Protein AF-W2W9F1-F1 (afdb_monomer)

Organism: NCBI:txid1317063

pLDDT: mean 75.62, std 14.99, range [35.59, 91.69]

Nearest PDB structures (foldseek):
  5jdk-assembly1_A  TM=7.790E-01  e=1.038E-02  Schizosaccharomyces pombe 972h-
  5b7j-assembly1_A  TM=7.794E-01  e=1.431E-02  Schizosaccharomyces pombe 972h-
  6sgb-assembly1_FI  TM=3.372E-01  e=3.548E+00  Trypanosoma brucei brucei

Mean predicted aligned error: 10.49 Å

Structure (mmCIF, N/CA/C/O backbone):
data_AF-W2W9F1-F1
#
_entry.id   AF-W2W9F1-F1
#
loop_
_atom_site.group_PDB
_atom_site.id
_atom_site.type_symbol
_atom_site.label_atom_id
_atom_site.label_alt_id
_atom_site.label_comp_id
_atom_site.label_asym_id
_atom_site.label_entity_id
_atom_site.label_seq_id
_atom_site.pdbx_PDB_ins_code
_atom_site.Cartn_x
_atom_site.Cartn_y
_atom_site.Cartn_z
_atom_site.occupancy
_atom_site.B_iso_or_equiv
_atom_site.auth_seq_id
_atom_site.auth_comp_id
_atom_site.auth_asym_id
_atom_site.auth_atom_id
_atom_site.pdbx_PDB_model_num
ATOM 1 N N . MET A 1 1 ? 35.472 -10.021 -12.160 1.00 35.59 1 MET A N 1
ATOM 2 C CA . MET A 1 1 ? 34.692 -9.931 -10.907 1.00 35.59 1 MET A CA 1
ATOM 3 C C . MET A 1 1 ? 33.305 -9.414 -11.253 1.00 35.59 1 MET A C 1
ATOM 5 O O . MET A 1 1 ? 33.197 -8.274 -11.680 1.00 35.59 1 MET A O 1
ATOM 9 N N . ALA A 1 2 ? 32.267 -10.247 -11.163 1.00 41.44 2 ALA A N 1
ATOM 10 C CA . ALA A 1 2 ? 30.893 -9.782 -11.338 1.00 41.44 2 ALA A CA 1
ATOM 11 C C . ALA A 1 2 ? 30.479 -9.063 -10.049 1.00 41.44 2 ALA A C 1
ATOM 13 O O . ALA A 1 2 ? 30.245 -9.705 -9.027 1.00 41.44 2 ALA A O 1
ATOM 14 N N . GLY A 1 3 ? 30.484 -7.727 -10.071 1.00 42.50 3 GLY A N 1
ATOM 15 C CA . GLY A 1 3 ? 29.916 -6.936 -8.984 1.00 42.50 3 GLY A CA 1
ATOM 16 C C . GLY A 1 3 ? 28.467 -7.366 -8.783 1.00 42.50 3 GLY A C 1
ATOM 17 O O . GLY A 1 3 ? 27.721 -7.459 -9.758 1.00 42.50 3 GLY A O 1
ATOM 18 N N . ALA A 1 4 ? 28.099 -7.687 -7.540 1.00 45.38 4 ALA A N 1
ATOM 19 C CA . ALA A 1 4 ? 26.741 -8.078 -7.188 1.00 45.38 4 ALA A CA 1
ATOM 20 C C . ALA A 1 4 ? 25.742 -7.108 -7.847 1.00 45.38 4 ALA A C 1
ATOM 22 O O . ALA A 1 4 ? 25.970 -5.893 -7.787 1.00 45.38 4 ALA A O 1
ATOM 23 N N . PRO A 1 5 ? 24.676 -7.603 -8.504 1.00 49.09 5 PRO A N 1
ATOM 24 C CA . PRO A 1 5 ? 23.730 -6.733 -9.181 1.00 49.09 5 PRO A CA 1
ATOM 25 C C . PRO A 1 5 ? 23.202 -5.727 -8.161 1.00 49.09 5 PRO A C 1
ATOM 27 O O . PRO A 1 5 ? 22.650 -6.110 -7.124 1.00 49.09 5 PRO A O 1
ATOM 30 N N . ARG A 1 6 ? 23.446 -4.435 -8.425 1.00 55.50 6 ARG A N 1
ATOM 31 C CA . ARG A 1 6 ? 22.929 -3.338 -7.601 1.00 55.50 6 ARG A CA 1
ATOM 32 C C . ARG A 1 6 ? 21.439 -3.598 -7.425 1.00 55.50 6 ARG A C 1
ATOM 34 O O . ARG A 1 6 ? 20.759 -3.896 -8.407 1.00 55.50 6 ARG A O 1
ATOM 41 N N . ARG A 1 7 ? 20.950 -3.554 -6.183 1.00 55.88 7 ARG A N 1
ATOM 42 C CA . ARG A 1 7 ? 19.520 -3.713 -5.895 1.00 55.88 7 ARG A CA 1
ATOM 43 C C . ARG A 1 7 ? 18.775 -2.731 -6.803 1.00 55.88 7 ARG A C 1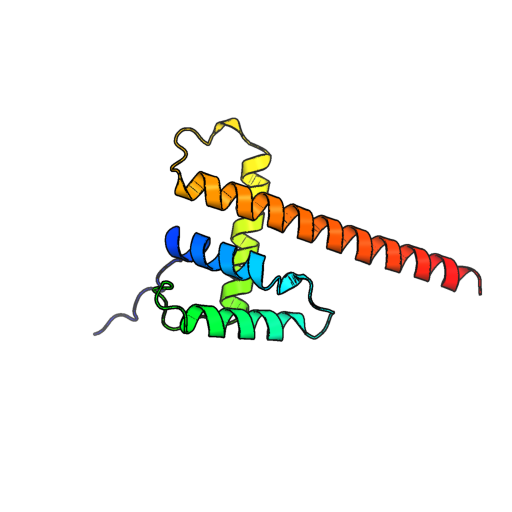
ATOM 45 O O . ARG A 1 7 ? 18.943 -1.530 -6.632 1.00 55.88 7 ARG A O 1
ATOM 52 N N . LYS A 1 8 ? 18.040 -3.236 -7.800 1.00 63.69 8 LYS A N 1
ATOM 53 C CA . LYS A 1 8 ? 17.188 -2.393 -8.644 1.00 63.69 8 LYS A CA 1
ATOM 54 C C . LYS A 1 8 ? 16.177 -1.727 -7.718 1.00 63.69 8 LYS A C 1
ATOM 56 O O . LYS A 1 8 ? 15.469 -2.434 -6.994 1.00 63.69 8 LYS A O 1
ATOM 61 N N . ASN A 1 9 ? 16.194 -0.400 -7.671 1.00 71.50 9 ASN A N 1
ATOM 62 C CA . ASN A 1 9 ? 15.155 0.362 -6.991 1.00 71.50 9 ASN A CA 1
ATOM 63 C C . ASN A 1 9 ? 13.825 0.110 -7.705 1.00 71.50 9 ASN A C 1
ATOM 65 O O . ASN A 1 9 ? 13.841 -0.239 -8.883 1.00 71.50 9 ASN A O 1
ATOM 69 N N . PHE A 1 10 ? 12.721 0.246 -6.972 1.00 76.00 10 PHE A N 1
ATOM 70 C CA . PHE A 1 10 ? 11.394 0.200 -7.575 1.00 76.00 10 PHE A CA 1
ATOM 71 C C . PHE A 1 10 ? 11.251 1.369 -8.551 1.00 76.00 10 PHE A C 1
ATOM 73 O O . PHE A 1 10 ? 11.610 2.493 -8.186 1.00 76.00 10 PHE A O 1
ATOM 80 N N . THR A 1 11 ? 10.794 1.094 -9.768 1.00 82.75 11 THR A N 1
ATOM 81 C CA . THR A 1 11 ? 10.394 2.125 -10.734 1.00 82.75 11 THR A CA 1
ATOM 82 C C . THR A 1 11 ? 8.960 2.579 -10.473 1.00 82.75 11 THR A C 1
ATOM 84 O O . THR A 1 11 ? 8.221 1.925 -9.736 1.00 82.75 11 THR A O 1
ATOM 87 N N . ASP A 1 12 ? 8.551 3.689 -11.083 1.00 80.69 12 ASP A N 1
ATOM 88 C CA . ASP A 1 12 ? 7.182 4.191 -10.951 1.00 80.69 12 ASP A CA 1
ATOM 89 C C . ASP A 1 12 ? 6.140 3.218 -11.518 1.00 80.69 12 ASP A C 1
ATOM 91 O O . ASP A 1 12 ? 5.128 2.987 -10.862 1.00 80.69 12 ASP A O 1
ATOM 95 N N . ASP A 1 13 ? 6.434 2.533 -12.629 1.00 82.12 13 ASP A N 1
ATOM 96 C CA . ASP A 1 13 ? 5.587 1.447 -13.145 1.00 82.12 13 ASP A CA 1
ATOM 97 C C . ASP A 1 13 ? 5.438 0.286 -12.147 1.00 82.12 13 ASP A C 1
ATOM 99 O O . ASP A 1 13 ? 4.345 -0.249 -11.953 1.00 82.12 13 ASP A O 1
ATOM 103 N N . GLU A 1 14 ? 6.538 -0.110 -11.488 1.00 84.56 14 GLU A N 1
ATOM 104 C CA . GLU A 1 14 ? 6.517 -1.164 -10.467 1.00 84.56 14 GLU A CA 1
ATOM 105 C C . GLU A 1 14 ? 5.699 -0.725 -9.247 1.00 84.56 14 GLU A C 1
ATOM 107 O O . GLU A 1 14 ? 4.954 -1.531 -8.687 1.00 84.56 14 GLU A O 1
ATOM 112 N N . ASP A 1 15 ? 5.815 0.543 -8.841 1.00 87.00 15 ASP A N 1
ATOM 113 C CA . ASP A 1 15 ? 5.012 1.110 -7.761 1.00 87.00 15 ASP A CA 1
ATOM 114 C C . ASP A 1 15 ? 3.527 1.134 -8.129 1.00 87.00 15 ASP A C 1
ATOM 116 O O . ASP A 1 15 ? 2.701 0.735 -7.310 1.00 87.00 15 ASP A O 1
ATOM 120 N N . LEU A 1 16 ? 3.178 1.559 -9.345 1.00 87.38 16 LEU A N 1
ATOM 121 C CA . LEU A 1 16 ? 1.794 1.635 -9.807 1.00 87.38 16 LEU A CA 1
ATOM 122 C C . LEU A 1 16 ? 1.159 0.240 -9.879 1.00 87.38 16 LEU A C 1
ATOM 124 O O . LEU A 1 16 ? 0.080 0.020 -9.322 1.00 87.38 16 LEU A O 1
ATOM 128 N N . ALA A 1 17 ? 1.850 -0.733 -10.481 1.00 87.62 17 ALA A N 1
ATOM 129 C CA . ALA A 1 17 ? 1.404 -2.126 -10.518 1.00 87.62 17 ALA A CA 1
ATOM 130 C C . ALA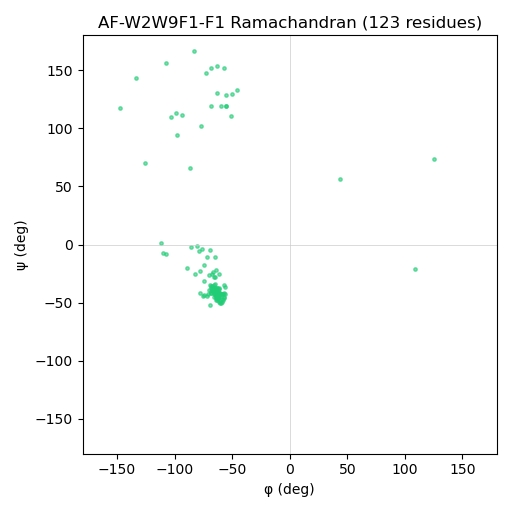 A 1 17 ? 1.232 -2.703 -9.102 1.00 87.62 17 ALA A C 1
ATOM 132 O O . ALA A 1 17 ? 0.221 -3.342 -8.792 1.00 87.62 17 ALA A O 1
ATOM 133 N N . GLN A 1 18 ? 2.182 -2.417 -8.206 1.00 88.31 18 GLN A N 1
ATOM 134 C CA . GLN A 1 18 ? 2.094 -2.829 -6.812 1.00 88.31 18 GLN A CA 1
ATOM 135 C C . GLN A 1 18 ? 0.890 -2.187 -6.102 1.00 88.31 18 GLN A C 1
ATOM 137 O O . GLN A 1 18 ? 0.171 -2.888 -5.388 1.00 88.31 18 GLN A O 1
ATOM 142 N N . LEU A 1 19 ? 0.645 -0.888 -6.284 1.00 90.38 19 LEU A N 1
ATOM 143 C CA . LEU A 1 19 ? -0.473 -0.175 -5.657 1.00 90.38 19 LEU A CA 1
ATOM 144 C C . LEU A 1 19 ? -1.825 -0.686 -6.153 1.00 90.38 19 LEU A C 1
ATOM 146 O O . LEU A 1 19 ? -2.702 -0.941 -5.327 1.00 90.38 19 LEU A O 1
ATOM 150 N N . ARG A 1 20 ? -1.976 -0.939 -7.458 1.00 90.06 20 ARG A N 1
ATOM 151 C CA . ARG A 1 20 ? -3.182 -1.566 -8.029 1.00 90.06 20 ARG A CA 1
ATOM 152 C C . ARG A 1 20 ? -3.461 -2.926 -7.385 1.00 90.06 20 ARG A C 1
ATOM 154 O O . ARG A 1 20 ? -4.583 -3.189 -6.949 1.00 90.06 20 ARG A O 1
ATOM 161 N N . GLN A 1 21 ? -2.435 -3.768 -7.246 1.00 89.69 21 GLN A N 1
ATOM 162 C CA . GLN A 1 21 ? -2.593 -5.082 -6.620 1.00 89.69 21 GLN A CA 1
ATOM 163 C C . GLN A 1 21 ? -2.913 -4.978 -5.120 1.00 89.69 21 GLN A C 1
ATOM 165 O O . GLN A 1 21 ? -3.745 -5.727 -4.606 1.00 89.69 21 GLN A O 1
ATOM 170 N N . ILE A 1 22 ? -2.292 -4.031 -4.408 1.00 90.31 22 ILE A N 1
ATOM 171 C CA . ILE A 1 22 ? -2.579 -3.753 -2.993 1.00 90.31 22 ILE A CA 1
ATOM 172 C C . ILE A 1 22 ? -4.015 -3.257 -2.820 1.00 90.31 22 ILE A C 1
ATOM 174 O O . ILE A 1 22 ? -4.689 -3.678 -1.880 1.00 90.31 22 ILE A O 1
ATOM 178 N N . HIS A 1 23 ? -4.499 -2.413 -3.726 1.00 89.25 23 HIS A N 1
ATOM 179 C CA . HIS A 1 23 ? -5.873 -1.924 -3.729 1.00 89.25 23 HIS A CA 1
ATOM 180 C C . HIS A 1 23 ? -6.888 -3.053 -3.974 1.00 89.25 23 HIS A C 1
ATOM 182 O O . HIS A 1 23 ? -7.932 -3.107 -3.320 1.00 89.25 23 HIS A O 1
ATOM 188 N N . ALA A 1 24 ? -6.560 -4.016 -4.839 1.00 88.19 24 ALA A N 1
ATOM 189 C CA . ALA A 1 24 ? -7.395 -5.192 -5.067 1.00 88.19 24 ALA A CA 1
ATOM 190 C C . ALA A 1 24 ? -7.427 -6.146 -3.853 1.00 88.19 24 ALA A C 1
ATOM 192 O O . ALA A 1 24 ? -8.505 -6.502 -3.371 1.00 88.19 24 ALA A O 1
ATOM 193 N N . ASP A 1 25 ? -6.259 -6.541 -3.335 1.00 86.75 25 ASP A N 1
ATOM 194 C CA . ASP A 1 25 ? -6.135 -7.596 -2.315 1.00 86.75 25 ASP A CA 1
ATOM 195 C C . ASP A 1 25 ? -6.226 -7.102 -0.864 1.00 86.75 25 ASP A C 1
ATOM 197 O O . ASP A 1 25 ? -6.479 -7.899 0.046 1.00 86.75 25 ASP A O 1
ATOM 201 N N . ARG A 1 26 ? -5.988 -5.806 -0.633 1.00 88.31 26 ARG A N 1
ATOM 202 C CA . ARG A 1 26 ? -6.026 -5.121 0.671 1.00 88.31 26 ARG A CA 1
ATOM 203 C C . ARG A 1 26 ? -5.345 -5.916 1.796 1.00 88.31 26 ARG A C 1
ATOM 205 O O . ARG A 1 26 ? -5.954 -6.185 2.837 1.00 88.31 26 ARG A O 1
ATOM 212 N N . PRO A 1 27 ? -4.060 -6.292 1.633 1.00 85.69 27 PRO A N 1
ATOM 213 C CA . PRO A 1 27 ? -3.348 -7.138 2.597 1.00 85.69 27 PRO A CA 1
ATOM 214 C C . PRO A 1 27 ? -3.229 -6.509 3.996 1.00 85.69 27 PRO A C 1
ATOM 216 O O . PRO A 1 27 ? -3.134 -7.230 4.990 1.00 85.69 27 PRO A O 1
ATOM 219 N N . PHE A 1 28 ? -3.279 -5.177 4.081 1.00 83.12 28 PHE A N 1
ATOM 220 C CA . PHE A 1 28 ? -3.205 -4.392 5.315 1.00 83.12 28 PHE A CA 1
ATOM 221 C C . PHE A 1 28 ? -4.490 -4.422 6.162 1.00 83.12 28 PHE A C 1
ATOM 223 O O . PHE A 1 28 ? -4.424 -4.137 7.354 1.00 83.12 28 PHE A O 1
ATOM 230 N N . LEU A 1 29 ? -5.636 -4.816 5.592 1.00 82.19 29 LEU A N 1
ATOM 231 C CA . LEU A 1 29 ? -6.904 -4.963 6.326 1.00 82.19 29 LEU A CA 1
ATOM 232 C C . LEU A 1 29 ? -7.059 -6.337 6.995 1.00 82.19 29 LEU A C 1
ATOM 234 O O . LEU A 1 29 ? -8.071 -6.615 7.640 1.00 82.19 29 LEU A O 1
ATOM 238 N N . ARG A 1 30 ? -6.094 -7.248 6.819 1.00 82.38 30 ARG A N 1
ATOM 239 C CA . ARG A 1 30 ? -6.209 -8.605 7.360 1.00 82.38 30 ARG A CA 1
ATOM 240 C C . ARG A 1 30 ? -6.033 -8.607 8.886 1.00 82.38 30 ARG A C 1
ATOM 242 O O . ARG A 1 30 ? -5.265 -7.825 9.438 1.00 82.38 30 ARG A O 1
ATOM 249 N N . GLN A 1 31 ? -6.721 -9.519 9.582 1.00 74.69 31 GLN A N 1
ATOM 250 C CA . GLN A 1 31 ? -6.638 -9.628 11.045 1.00 74.69 31 GLN A CA 1
ATOM 251 C C . GLN A 1 31 ? -5.202 -9.860 11.551 1.00 74.69 31 GLN A C 1
ATOM 253 O O . GLN A 1 31 ? -4.356 -10.466 10.881 1.00 74.69 31 GLN A O 1
ATOM 258 N N . ARG A 1 32 ? -4.947 -9.400 12.784 1.00 63.88 32 ARG A N 1
ATOM 259 C CA . ARG A 1 32 ? -3.656 -9.514 13.477 1.00 63.88 32 ARG A CA 1
ATOM 260 C C . ARG A 1 32 ? -3.215 -10.986 13.523 1.00 63.88 32 ARG A C 1
ATOM 262 O O . ARG A 1 32 ? -3.921 -11.823 14.067 1.00 63.88 32 ARG A O 1
ATOM 269 N N . GLY A 1 33 ? -2.060 -11.290 12.925 1.00 71.81 33 GLY A N 1
ATOM 270 C CA . GLY A 1 33 ? -1.535 -12.657 12.755 1.00 71.81 33 GLY A CA 1
ATOM 271 C C . GLY A 1 33 ? -1.566 -13.180 11.311 1.00 71.81 33 GLY A C 1
ATOM 272 O O . GLY A 1 33 ? -0.774 -14.052 10.975 1.00 71.81 33 GLY A O 1
ATOM 273 N N . GLY A 1 34 ? -2.402 -12.606 10.435 1.00 81.94 34 GLY A N 1
ATOM 274 C CA . GLY A 1 34 ? -2.496 -12.982 9.014 1.00 81.94 34 GLY A CA 1
ATOM 275 C C . GLY A 1 34 ? -1.908 -11.965 8.030 1.00 81.94 34 GLY A C 1
ATOM 276 O O . GLY A 1 34 ? -1.815 -12.257 6.842 1.00 81.94 34 GLY A O 1
ATOM 277 N N . ILE A 1 35 ? -1.513 -10.779 8.502 1.00 85.81 35 ILE A N 1
ATOM 278 C CA . ILE A 1 35 ? -1.082 -9.658 7.649 1.00 85.81 35 ILE A CA 1
ATOM 279 C C . ILE A 1 35 ? 0.134 -10.035 6.790 1.00 85.81 35 ILE A C 1
ATOM 281 O O . ILE A 1 35 ? 0.088 -9.880 5.576 1.00 85.81 35 ILE A O 1
ATOM 285 N N . MET A 1 36 ? 1.198 -10.600 7.378 1.00 87.38 36 MET A N 1
ATOM 286 C CA . MET A 1 36 ? 2.388 -11.021 6.612 1.00 87.38 36 MET A CA 1
ATOM 287 C C . MET A 1 36 ? 2.064 -12.098 5.570 1.00 87.38 36 MET A C 1
ATOM 289 O O . MET A 1 36 ? 2.546 -12.007 4.449 1.00 87.38 36 MET A O 1
ATOM 293 N N . ALA A 1 37 ? 1.181 -13.049 5.888 1.00 88.75 37 ALA A N 1
ATOM 294 C CA . ALA A 1 37 ? 0.743 -14.056 4.923 1.00 88.75 37 ALA A CA 1
ATOM 295 C C . ALA A 1 37 ? -0.039 -13.435 3.749 1.00 88.75 37 ALA A C 1
ATOM 297 O O . ALA A 1 37 ? 0.081 -13.894 2.617 1.00 88.75 37 ALA A O 1
ATOM 298 N N . ALA A 1 38 ? -0.813 -12.370 3.995 1.00 89.25 38 ALA A N 1
ATOM 299 C CA . ALA A 1 38 ? -1.470 -11.613 2.928 1.00 89.25 38 ALA A CA 1
ATOM 300 C C . ALA A 1 38 ? -0.455 -10.906 2.028 1.00 89.25 38 ALA A C 1
ATOM 302 O O . ALA A 1 38 ? -0.595 -10.930 0.808 1.00 89.25 38 AL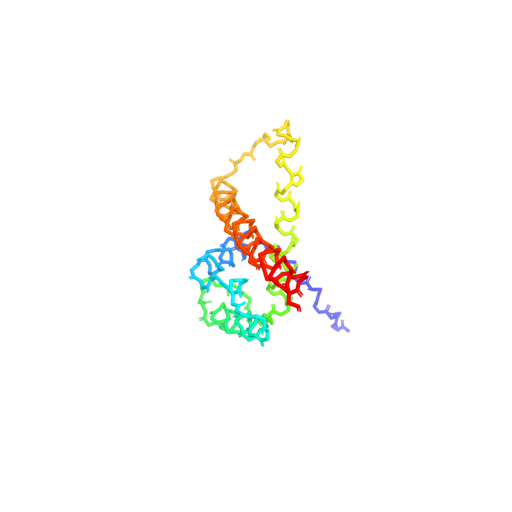A A O 1
ATOM 303 N N . TRP A 1 39 ? 0.576 -10.309 2.628 1.00 91.69 39 TRP A N 1
ATOM 304 C CA . TRP A 1 39 ? 1.659 -9.673 1.887 1.00 91.69 39 TRP A CA 1
ATOM 305 C C . TRP A 1 39 ? 2.473 -10.679 1.071 1.00 91.69 39 TRP A C 1
ATOM 307 O O . TRP A 1 39 ? 2.820 -10.380 -0.066 1.00 91.69 39 TRP A O 1
ATOM 317 N N . ASP A 1 40 ? 2.751 -11.871 1.602 1.00 89.88 40 ASP A N 1
ATOM 318 C CA . ASP A 1 40 ? 3.444 -12.931 0.859 1.00 89.88 40 ASP A CA 1
ATOM 319 C C . ASP A 1 40 ? 2.588 -13.480 -0.292 1.00 89.88 40 ASP A C 1
ATOM 321 O O . ASP A 1 40 ? 3.101 -13.727 -1.387 1.00 89.88 40 ASP A O 1
ATOM 325 N N . ALA A 1 41 ? 1.273 -13.610 -0.092 1.00 89.94 41 ALA A N 1
ATOM 326 C CA . ALA A 1 41 ? 0.346 -13.977 -1.160 1.00 89.94 41 ALA A CA 1
ATOM 327 C C . ALA A 1 41 ? 0.301 -12.907 -2.263 1.00 89.94 41 ALA A C 1
ATOM 329 O O . ALA A 1 41 ? 0.379 -13.245 -3.444 1.00 89.94 41 ALA A O 1
ATOM 330 N N . LEU A 1 42 ? 0.243 -11.624 -1.890 1.00 91.00 42 LEU A N 1
ATOM 331 C CA . LEU A 1 42 ? 0.314 -10.512 -2.838 1.00 91.00 42 LEU A CA 1
ATOM 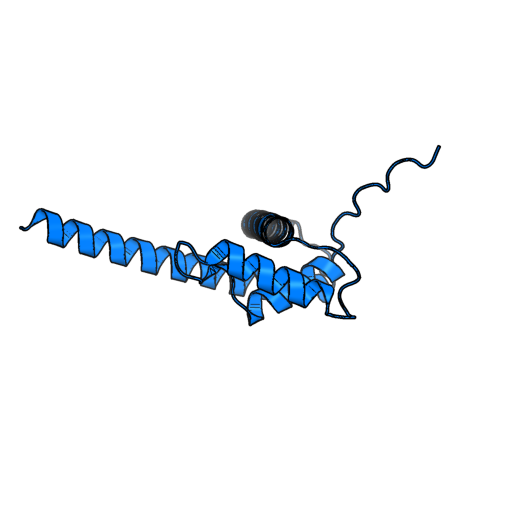332 C C . LEU A 1 42 ? 1.647 -10.506 -3.594 1.00 91.00 42 LEU A C 1
ATOM 334 O O . LEU A 1 42 ? 1.658 -10.377 -4.812 1.00 91.00 42 LEU A O 1
ATOM 338 N N . ALA A 1 43 ? 2.766 -10.705 -2.897 1.00 89.81 43 ALA A N 1
ATOM 339 C CA . ALA A 1 43 ? 4.084 -10.775 -3.520 1.00 89.81 43 ALA A CA 1
ATOM 340 C C . ALA A 1 43 ? 4.190 -11.940 -4.515 1.00 89.81 43 ALA A C 1
ATOM 342 O O . ALA A 1 43 ? 4.788 -11.79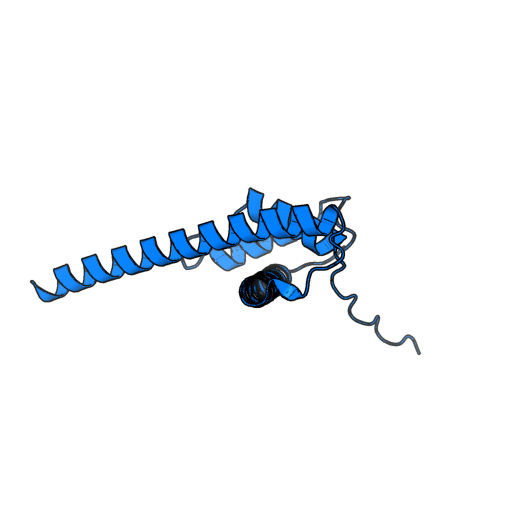2 -5.576 1.00 89.81 43 ALA A O 1
ATOM 343 N N . THR A 1 44 ? 3.570 -13.079 -4.200 1.00 89.56 44 THR A N 1
ATOM 344 C CA . THR A 1 44 ? 3.499 -14.225 -5.114 1.00 89.56 44 THR A CA 1
ATOM 345 C C . THR A 1 44 ? 2.702 -13.878 -6.369 1.00 89.56 44 THR A C 1
ATOM 347 O O . THR A 1 44 ? 3.153 -14.187 -7.465 1.00 89.56 44 THR A O 1
ATOM 350 N N . LYS A 1 45 ? 1.558 -13.196 -6.230 1.00 88.19 45 LYS A N 1
ATOM 351 C CA . LYS A 1 45 ? 0.763 -12.740 -7.381 1.00 88.19 45 LYS A CA 1
ATOM 352 C C . LYS A 1 45 ? 1.529 -11.750 -8.247 1.00 88.19 45 LYS A C 1
ATOM 354 O O . LYS A 1 45 ? 1.570 -11.939 -9.452 1.00 88.19 45 LYS A O 1
ATOM 359 N N . LEU A 1 46 ? 2.186 -10.768 -7.630 1.00 86.50 46 LEU A N 1
ATOM 360 C CA . LEU A 1 46 ? 3.027 -9.807 -8.343 1.00 86.50 46 LEU A CA 1
ATOM 361 C C . LEU A 1 46 ? 4.125 -10.500 -9.149 1.00 86.50 46 LEU A C 1
ATOM 363 O O . LEU A 1 46 ? 4.363 -10.131 -10.280 1.00 86.50 46 LEU A O 1
ATOM 367 N N . VAL A 1 47 ? 4.777 -11.528 -8.604 1.00 86.06 47 VAL A N 1
ATOM 368 C CA . VAL A 1 47 ? 5.825 -12.263 -9.335 1.00 86.06 47 VAL A CA 1
ATOM 369 C C . VAL A 1 47 ? 5.267 -13.105 -10.495 1.00 86.06 47 VAL A C 1
ATOM 371 O O . VAL A 1 47 ? 6.005 -13.402 -11.432 1.00 86.06 47 VAL A O 1
ATOM 374 N N . VAL A 1 48 ? 4.001 -13.525 -10.421 1.00 85.31 48 VAL A N 1
ATOM 375 C CA . VAL A 1 48 ? 3.318 -14.278 -11.490 1.00 85.31 48 VAL A CA 1
ATOM 376 C C . VAL A 1 48 ? 2.778 -13.349 -12.580 1.00 85.31 48 VAL A C 1
ATOM 378 O O . VAL A 1 48 ? 2.614 -13.787 -13.715 1.00 85.31 48 VAL A O 1
ATOM 381 N N . ASP A 1 49 ? 2.502 -12.091 -12.244 1.00 81.62 49 ASP A N 1
ATOM 382 C CA . ASP A 1 49 ? 2.007 -11.093 -13.182 1.00 81.62 49 ASP A CA 1
ATOM 383 C C . ASP A 1 49 ? 3.091 -10.724 -14.208 1.00 81.62 49 ASP A C 1
ATOM 385 O O . ASP A 1 49 ? 4.162 -10.225 -13.858 1.00 81.62 49 ASP A O 1
ATOM 389 N N . GLU A 1 50 ? 2.811 -10.963 -15.492 1.00 74.69 50 GLU A N 1
ATOM 390 C CA . GLU A 1 50 ? 3.719 -10.633 -16.597 1.00 74.69 50 GLU A CA 1
ATOM 391 C C . GLU A 1 50 ? 3.949 -9.120 -16.725 1.00 74.69 50 GLU A C 1
ATOM 393 O O . GLU A 1 50 ? 4.982 -8.692 -17.244 1.00 74.69 50 GLU A O 1
ATOM 398 N N . ASN A 1 51 ? 3.025 -8.306 -16.203 1.00 72.19 51 ASN A N 1
ATOM 399 C CA . ASN A 1 51 ? 3.145 -6.853 -16.166 1.00 72.19 51 ASN A CA 1
ATOM 400 C C . ASN A 1 51 ? 4.066 -6.357 -15.045 1.00 72.19 51 ASN A C 1
ATOM 402 O O . ASN A 1 51 ? 4.356 -5.161 -14.981 1.00 72.19 51 ASN A O 1
ATOM 406 N N . PHE A 1 52 ? 4.552 -7.241 -14.171 1.00 77.06 52 PHE A N 1
ATOM 407 C CA . PHE A 1 52 ? 5.481 -6.878 -13.117 1.00 77.06 52 PHE A CA 1
ATOM 408 C C . PHE A 1 52 ? 6.910 -7.320 -13.482 1.00 77.06 52 PHE A C 1
ATOM 410 O O . PHE A 1 52 ? 7.241 -8.507 -13.455 1.00 77.06 52 PHE A O 1
ATOM 417 N N . PRO A 1 53 ? 7.826 -6.381 -13.781 1.00 70.81 53 PRO A N 1
ATOM 418 C CA . PRO A 1 53 ? 9.152 -6.706 -14.319 1.00 70.81 53 PRO A CA 1
ATOM 419 C C . PRO A 1 53 ? 10.078 -7.412 -13.310 1.00 70.81 53 PRO A C 1
ATOM 421 O O . PRO A 1 53 ? 11.201 -7.812 -13.651 1.00 70.81 53 PRO A O 1
ATOM 424 N N . ARG A 1 54 ? 9.644 -7.575 -12.053 1.00 75.94 54 ARG A N 1
ATOM 425 C CA . ARG A 1 54 ? 10.434 -8.152 -10.967 1.00 75.94 54 ARG A CA 1
ATOM 426 C C . ARG A 1 54 ? 10.099 -9.622 -10.739 1.00 75.94 54 ARG A C 1
ATOM 428 O O . ARG A 1 54 ? 9.086 -9.985 -10.160 1.00 75.94 54 ARG A O 1
ATOM 435 N N . ASN A 1 55 ? 11.076 -10.473 -11.030 1.00 73.81 55 ASN A N 1
ATOM 436 C CA . ASN A 1 55 ? 10.980 -11.923 -10.841 1.00 73.81 55 ASN A CA 1
ATOM 437 C C . ASN A 1 55 ? 11.005 -12.405 -9.375 1.00 73.81 55 ASN A C 1
ATOM 439 O O . ASN A 1 55 ? 10.808 -13.592 -9.119 1.00 73.81 55 ASN A O 1
ATOM 443 N N . LYS A 1 56 ? 11.323 -11.529 -8.409 1.00 78.00 56 LYS A N 1
ATOM 444 C CA . LYS A 1 56 ? 11.331 -11.848 -6.973 1.00 78.00 56 LYS A CA 1
ATOM 445 C C . LYS A 1 56 ? 10.944 -10.642 -6.121 1.00 78.00 56 LYS A C 1
ATOM 447 O O . LYS A 1 56 ? 11.689 -9.657 -6.033 1.00 78.00 56 LYS A O 1
ATOM 452 N N . VAL A 1 57 ? 9.835 -10.788 -5.403 1.00 84.62 57 VAL A N 1
ATOM 453 C CA . VAL A 1 57 ? 9.389 -9.906 -4.319 1.00 84.62 57 VAL A CA 1
ATOM 454 C C . VAL A 1 57 ? 8.952 -10.769 -3.139 1.00 84.62 57 VAL A C 1
ATOM 456 O O . VAL A 1 57 ? 8.424 -11.860 -3.319 1.00 84.62 57 VAL A O 1
ATOM 459 N N . SER A 1 58 ? 9.231 -10.298 -1.923 1.00 88.06 58 SER A N 1
ATOM 460 C CA . SER A 1 58 ? 8.726 -10.902 -0.683 1.00 88.06 58 SER A CA 1
ATOM 461 C C . SER A 1 58 ? 7.648 -10.010 -0.085 1.00 88.06 58 SER A C 1
ATOM 463 O O . SER A 1 58 ? 7.688 -8.795 -0.310 1.00 88.06 58 SER A O 1
ATOM 465 N N . GLY A 1 59 ? 6.748 -10.561 0.734 1.00 87.38 59 GLY A N 1
ATOM 466 C CA . GLY A 1 59 ? 5.727 -9.764 1.408 1.00 87.38 59 GLY A CA 1
ATOM 467 C C . GLY A 1 59 ? 6.326 -8.629 2.237 1.00 87.38 59 GLY A C 1
ATOM 468 O O . GLY A 1 59 ? 5.827 -7.511 2.203 1.00 87.38 59 GLY A O 1
ATOM 469 N N . LYS A 1 60 ? 7.480 -8.864 2.874 1.00 89.06 60 LYS A N 1
ATOM 470 C CA . LYS A 1 60 ? 8.239 -7.831 3.599 1.00 89.06 60 LYS A CA 1
ATOM 471 C C . LYS A 1 60 ? 8.752 -6.703 2.698 1.00 89.06 60 LYS A C 1
ATOM 473 O O . LYS A 1 60 ? 8.822 -5.553 3.123 1.00 89.06 60 LYS A O 1
ATOM 478 N N . THR A 1 61 ? 9.169 -7.024 1.474 1.00 88.19 61 THR A N 1
ATOM 479 C CA . THR A 1 61 ? 9.612 -6.012 0.505 1.00 88.19 61 THR A CA 1
ATOM 480 C C . THR A 1 61 ? 8.427 -5.203 -0.007 1.00 88.19 61 THR A C 1
ATOM 482 O O . THR A 1 61 ? 8.528 -3.981 -0.053 1.00 88.19 61 THR A O 1
ATOM 485 N N . ALA A 1 62 ? 7.317 -5.869 -0.338 1.00 88.50 62 ALA A N 1
ATOM 486 C CA . ALA A 1 62 ? 6.093 -5.212 -0.783 1.00 88.50 62 ALA A CA 1
ATOM 487 C C . ALA A 1 62 ? 5.536 -4.288 0.311 1.00 88.50 62 ALA A C 1
ATOM 489 O O . ALA A 1 62 ? 5.330 -3.104 0.057 1.00 88.50 62 ALA A O 1
ATOM 490 N N . SER A 1 63 ? 5.403 -4.783 1.547 1.00 90.12 63 SER A N 1
ATOM 491 C CA . SER A 1 63 ? 4.906 -3.984 2.671 1.00 90.12 63 SER A CA 1
ATOM 492 C C . SER A 1 63 ? 5.806 -2.777 2.941 1.00 90.12 63 SER A C 1
ATOM 494 O O . SER A 1 63 ? 5.330 -1.652 2.979 1.00 90.12 63 SER A O 1
ATOM 496 N N . GLY A 1 64 ? 7.127 -2.977 3.017 1.00 89.56 64 GLY A N 1
ATOM 497 C CA . GLY A 1 64 ? 8.058 -1.876 3.268 1.00 89.56 64 GLY A CA 1
ATOM 498 C C . GLY A 1 64 ? 8.140 -0.859 2.126 1.00 89.56 64 GLY A C 1
ATOM 499 O O . GLY A 1 64 ? 8.494 0.294 2.366 1.00 89.56 64 GLY A O 1
ATOM 500 N N . ARG A 1 65 ? 7.839 -1.254 0.880 1.00 90.00 65 ARG A N 1
ATOM 501 C CA . ARG A 1 65 ? 7.716 -0.301 -0.231 1.00 90.00 65 ARG A CA 1
ATOM 502 C C . ARG A 1 65 ? 6.415 0.489 -0.132 1.00 90.00 65 ARG A C 1
ATOM 504 O O . ARG A 1 65 ? 6.459 1.703 -0.287 1.00 90.00 65 ARG A O 1
ATOM 511 N N . PHE A 1 66 ? 5.311 -0.182 0.183 1.00 90.19 66 PHE A N 1
ATOM 512 C CA . PHE A 1 66 ? 4.019 0.458 0.407 1.00 90.19 66 PHE A CA 1
ATOM 513 C C . PHE A 1 66 ? 4.081 1.498 1.532 1.00 90.19 66 PHE A C 1
ATOM 515 O O . PHE A 1 66 ? 3.691 2.638 1.308 1.00 90.19 66 PHE A O 1
ATOM 522 N N . ASP A 1 67 ? 4.673 1.157 2.681 1.00 88.94 67 ASP A N 1
ATOM 523 C CA . ASP A 1 67 ? 4.821 2.085 3.813 1.00 88.94 67 ASP A CA 1
ATOM 524 C C . ASP A 1 67 ? 5.567 3.368 3.405 1.00 88.94 67 ASP A C 1
ATOM 526 O O . ASP A 1 67 ? 5.148 4.474 3.736 1.00 88.94 67 ASP A O 1
ATOM 530 N N . LYS A 1 68 ? 6.641 3.234 2.614 1.00 88.62 68 LYS A N 1
ATOM 531 C CA . LYS A 1 68 ? 7.401 4.384 2.100 1.00 88.62 68 LYS A CA 1
ATOM 532 C C . LYS A 1 68 ? 6.598 5.256 1.139 1.00 88.62 68 LYS A C 1
ATOM 534 O O . LYS A 1 68 ? 6.787 6.466 1.140 1.00 88.62 68 LYS A O 1
ATOM 539 N N . LEU A 1 69 ? 5.762 4.651 0.293 1.00 89.06 69 LEU A N 1
ATOM 540 C CA . LEU A 1 69 ? 4.911 5.393 -0.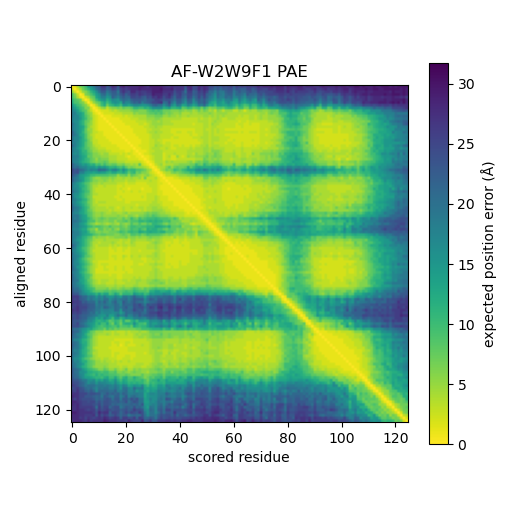641 1.00 89.06 69 LEU A CA 1
ATOM 541 C C . LEU A 1 69 ? 3.829 6.168 0.110 1.00 89.06 69 LEU A C 1
ATOM 543 O O . LEU A 1 69 ? 3.610 7.337 -0.184 1.00 89.06 69 LEU A O 1
ATOM 547 N N . VAL A 1 70 ? 3.220 5.549 1.122 1.00 87.88 70 VAL A N 1
ATOM 548 C CA . VAL A 1 70 ? 2.248 6.208 2.000 1.00 87.88 70 VAL A CA 1
ATOM 549 C C . VAL A 1 70 ? 2.887 7.369 2.766 1.00 87.88 70 VAL A C 1
ATOM 551 O O . VAL A 1 70 ? 2.303 8.447 2.831 1.00 87.88 70 VAL A O 1
ATOM 554 N N . GLU A 1 71 ? 4.086 7.182 3.325 1.00 86.94 71 GLU A N 1
ATOM 555 C CA . GLU A 1 71 ? 4.808 8.245 4.039 1.00 86.94 71 GLU A CA 1
ATOM 556 C C . GLU A 1 71 ? 5.151 9.421 3.113 1.00 86.94 71 GLU A C 1
ATOM 558 O O . GLU A 1 71 ? 4.886 10.572 3.455 1.00 86.94 71 GLU A O 1
ATOM 563 N N . ALA A 1 72 ? 5.671 9.133 1.915 1.00 84.44 72 ALA A N 1
ATOM 564 C CA . ALA A 1 72 ? 5.978 10.153 0.916 1.00 84.44 72 ALA A CA 1
ATOM 565 C C . ALA A 1 72 ? 4.724 10.917 0.461 1.00 84.44 72 ALA A C 1
ATOM 567 O O . ALA A 1 72 ? 4.770 12.139 0.344 1.00 84.44 72 ALA A O 1
ATOM 568 N N . HIS A 1 73 ? 3.603 10.218 0.258 1.00 85.88 73 HIS A N 1
ATOM 569 C CA . HIS A 1 73 ? 2.321 10.824 -0.112 1.00 85.88 73 HIS A CA 1
ATOM 570 C C . HIS A 1 73 ? 1.788 11.754 0.976 1.00 85.88 73 HIS A C 1
ATOM 572 O O . HIS A 1 73 ? 1.422 12.891 0.696 1.00 85.88 73 HIS A O 1
ATOM 578 N N . ARG A 1 74 ? 1.818 11.313 2.240 1.00 83.94 74 ARG A N 1
ATOM 579 C CA . ARG A 1 74 ? 1.412 12.149 3.382 1.00 83.94 74 ARG A CA 1
ATOM 580 C C . ARG A 1 74 ? 2.279 13.402 3.501 1.00 83.94 74 ARG A C 1
ATOM 582 O O . ARG A 1 74 ? 1.744 14.480 3.724 1.00 83.94 74 ARG A O 1
ATOM 589 N N . ALA A 1 75 ? 3.591 13.276 3.300 1.00 81.81 75 ALA A N 1
ATOM 590 C CA . ALA A 1 75 ? 4.499 14.421 3.301 1.00 81.81 75 ALA A CA 1
ATOM 591 C C . ALA A 1 75 ? 4.236 15.382 2.125 1.00 81.81 75 ALA A C 1
ATOM 593 O O . ALA A 1 75 ? 4.309 16.596 2.295 1.00 81.81 75 ALA A O 1
ATOM 594 N N . ALA A 1 76 ? 3.902 14.854 0.943 1.00 75.06 76 ALA A N 1
ATOM 595 C CA . ALA A 1 76 ? 3.548 15.660 -0.224 1.00 75.06 76 ALA A CA 1
ATOM 596 C C . ALA A 1 76 ? 2.200 16.385 -0.055 1.00 75.06 76 ALA A C 1
ATOM 598 O O . ALA A 1 76 ? 2.062 17.522 -0.501 1.00 75.06 76 ALA A O 1
ATOM 599 N N . ALA A 1 77 ? 1.233 15.768 0.631 1.00 70.31 77 ALA A N 1
ATOM 600 C CA . ALA A 1 77 ? -0.057 16.381 0.938 1.00 70.31 77 ALA A CA 1
ATOM 601 C C . ALA A 1 77 ? 0.061 17.607 1.868 1.00 70.31 77 ALA A C 1
ATOM 603 O O . ALA A 1 77 ? -0.765 18.515 1.779 1.00 70.31 77 ALA A O 1
ATOM 604 N N . GLU A 1 78 ? 1.086 17.672 2.729 1.00 65.50 78 GLU A N 1
ATOM 605 C CA . GLU A 1 78 ? 1.335 18.842 3.589 1.00 65.50 78 GLU A CA 1
ATOM 606 C C . GLU A 1 78 ? 1.997 20.019 2.846 1.00 65.50 78 GLU A C 1
ATOM 608 O O . GLU A 1 78 ? 1.830 21.168 3.253 1.00 65.50 78 GLU A O 1
ATOM 613 N N . GLU A 1 79 ? 2.687 19.773 1.726 1.00 58.56 79 GLU A N 1
ATOM 614 C CA . GLU A 1 79 ? 3.353 20.807 0.918 1.00 58.56 79 GLU A CA 1
ATOM 615 C C . GLU A 1 79 ? 2.901 20.758 -0.561 1.00 58.56 79 GLU A C 1
ATOM 617 O O . GLU A 1 79 ? 3.696 20.442 -1.455 1.00 58.56 79 GLU A O 1
ATOM 622 N N . PRO A 1 80 ? 1.644 21.143 -0.877 1.00 56.50 80 PRO A N 1
ATOM 623 C CA . PRO A 1 80 ? 1.077 21.034 -2.230 1.00 56.50 80 PRO A CA 1
ATOM 624 C C . PRO A 1 80 ? 1.780 21.920 -3.277 1.00 56.50 80 PRO A C 1
ATOM 626 O O . PRO A 1 80 ? 1.551 21.784 -4.476 1.00 56.50 80 PRO A O 1
ATOM 629 N N . ALA A 1 81 ? 2.652 22.838 -2.849 1.00 54.22 81 ALA A N 1
ATOM 630 C CA . ALA A 1 81 ? 3.270 23.851 -3.700 1.00 54.22 81 ALA A CA 1
ATOM 631 C C . ALA A 1 81 ? 4.406 23.337 -4.613 1.00 54.22 81 ALA A C 1
ATOM 633 O O . ALA A 1 81 ? 4.942 24.126 -5.392 1.00 54.22 81 ALA A O 1
ATOM 634 N N . LYS A 1 82 ? 4.807 22.056 -4.532 1.00 52.16 82 LYS A N 1
ATOM 635 C CA . LYS A 1 82 ? 5.968 21.525 -5.282 1.00 52.16 82 LYS A CA 1
ATOM 636 C C . LYS A 1 82 ? 5.662 20.555 -6.424 1.00 52.16 82 LYS A C 1
ATOM 638 O O . LYS A 1 82 ? 6.577 20.251 -7.185 1.00 52.16 82 LYS A O 1
ATOM 643 N N . ALA A 1 83 ? 4.419 20.118 -6.606 1.00 49.81 83 ALA A N 1
ATOM 644 C CA . ALA A 1 83 ? 4.052 19.208 -7.694 1.00 49.81 83 ALA A CA 1
ATOM 645 C C . ALA A 1 83 ? 3.716 19.983 -8.986 1.00 49.81 83 ALA A C 1
ATOM 647 O O . ALA A 1 83 ? 2.572 20.036 -9.427 1.00 49.81 83 ALA A O 1
ATOM 648 N N . SER A 1 84 ? 4.711 20.655 -9.577 1.00 44.91 84 SER A N 1
ATOM 649 C CA . SER A 1 84 ? 4.585 21.276 -10.904 1.00 44.91 84 SER A CA 1
ATOM 650 C C . SER A 1 84 ? 5.174 20.343 -11.956 1.00 44.91 84 SER A C 1
ATOM 652 O O . SER A 1 84 ? 6.374 20.390 -12.221 1.00 44.91 84 SER A O 1
ATOM 654 N N . GLY A 1 85 ? 4.308 19.532 -12.556 1.00 49.47 85 GLY A N 1
ATOM 655 C CA . GLY A 1 85 ? 4.643 18.550 -13.587 1.00 49.47 85 GLY A CA 1
ATOM 656 C C . GLY A 1 85 ? 4.152 17.179 -13.157 1.00 49.47 85 GLY A C 1
ATOM 657 O O . GLY A 1 85 ? 4.953 16.387 -12.692 1.00 49.47 85 GLY A O 1
ATOM 658 N N . VAL A 1 86 ? 2.835 16.962 -13.222 1.00 49.41 86 VAL A N 1
ATOM 659 C CA . VAL A 1 86 ? 2.230 15.658 -12.933 1.00 49.41 86 VAL A CA 1
ATOM 660 C C . VAL A 1 86 ? 2.084 14.913 -14.257 1.00 49.41 86 VAL A C 1
ATOM 662 O O . VAL A 1 86 ? 1.337 15.344 -15.137 1.00 49.41 86 VAL A O 1
ATOM 665 N N . ASP A 1 87 ? 2.855 13.846 -14.429 1.00 57.31 87 ASP A N 1
ATOM 666 C CA . ASP A 1 87 ? 2.612 12.857 -15.479 1.00 57.31 87 ASP A CA 1
ATOM 667 C C . ASP A 1 87 ? 1.313 12.082 -15.158 1.00 57.31 87 ASP A C 1
ATOM 669 O O . ASP A 1 87 ? 0.916 11.957 -13.995 1.00 57.31 87 ASP A O 1
ATOM 673 N N . GLU A 1 88 ? 0.609 11.569 -16.172 1.00 60.31 88 GLU A N 1
ATOM 674 C CA . GLU A 1 88 ? -0.673 10.856 -15.986 1.00 60.31 88 GLU A CA 1
ATOM 675 C C . GLU A 1 88 ? -0.541 9.652 -15.028 1.00 60.31 88 GLU A C 1
ATOM 677 O O . GLU A 1 88 ? -1.428 9.415 -14.203 1.00 60.31 88 GLU A O 1
ATOM 682 N N . ASP A 1 89 ? 0.602 8.959 -15.054 1.00 56.72 89 ASP A N 1
ATOM 683 C CA . ASP A 1 89 ? 0.926 7.858 -14.139 1.00 56.72 89 ASP A CA 1
ATOM 684 C C . ASP A 1 89 ? 1.079 8.316 -12.678 1.00 56.72 89 ASP A C 1
ATOM 686 O O . ASP A 1 89 ? 0.671 7.607 -11.751 1.00 56.72 89 ASP A O 1
ATOM 690 N N . GLU A 1 90 ? 1.610 9.523 -12.443 1.00 65.31 90 GLU A N 1
ATOM 691 C CA . GLU A 1 90 ? 1.657 10.111 -11.101 1.00 65.31 90 GLU A CA 1
ATOM 692 C C . GLU A 1 90 ? 0.253 10.469 -10.607 1.00 65.31 90 GLU A C 1
ATOM 694 O O . GLU A 1 90 ? -0.050 10.260 -9.431 1.00 65.31 90 GLU A O 1
ATOM 699 N N . SER A 1 91 ? -0.636 10.925 -11.495 1.00 74.25 91 SER A N 1
ATOM 700 C CA . SER A 1 91 ? -2.028 11.207 -11.133 1.00 74.25 91 SER A CA 1
ATOM 701 C C . SER A 1 91 ? -2.767 9.946 -10.680 1.00 74.25 91 SER A C 1
ATOM 703 O O . SER A 1 91 ? -3.497 9.995 -9.691 1.00 74.25 91 SER A O 1
ATOM 705 N N . GLU A 1 92 ? -2.593 8.811 -11.361 1.00 82.88 92 GLU A N 1
ATOM 706 C CA . GLU A 1 92 ? -3.225 7.556 -10.936 1.00 82.88 92 GLU A CA 1
ATOM 707 C C . GLU A 1 92 ? -2.625 7.039 -9.623 1.00 82.88 92 GLU A C 1
ATOM 709 O O . GLU A 1 92 ? -3.354 6.614 -8.722 1.00 82.88 92 GLU A O 1
ATOM 714 N N . LYS A 1 93 ? -1.297 7.116 -9.484 1.00 84.06 93 LYS A N 1
ATOM 715 C CA . LYS A 1 93 ? -0.578 6.736 -8.263 1.00 84.06 93 LYS A CA 1
ATOM 716 C C . LYS A 1 93 ? -1.080 7.520 -7.050 1.00 84.06 93 LYS A C 1
ATOM 718 O O . LYS A 1 93 ? -1.318 6.915 -6.006 1.00 84.06 93 LYS A O 1
ATOM 723 N N . VAL A 1 94 ? -1.267 8.831 -7.200 1.00 84.44 94 VAL A N 1
ATOM 724 C CA . VAL A 1 94 ? -1.817 9.732 -6.175 1.00 84.44 94 VAL A CA 1
ATOM 725 C C . VAL A 1 94 ? -3.235 9.316 -5.788 1.00 84.44 94 VAL A C 1
ATOM 727 O O . VAL A 1 94 ? -3.482 9.095 -4.607 1.00 84.44 94 VAL A O 1
ATOM 730 N N . ILE A 1 95 ? -4.130 9.103 -6.761 1.00 86.94 95 ILE A N 1
ATOM 731 C CA . ILE A 1 95 ? -5.519 8.678 -6.497 1.00 86.94 95 ILE A CA 1
ATOM 732 C C . ILE A 1 95 ? -5.553 7.344 -5.737 1.00 86.94 95 ILE A C 1
ATOM 734 O O . ILE A 1 95 ? -6.246 7.213 -4.728 1.00 86.94 95 ILE A O 1
ATOM 738 N N . LEU A 1 96 ? -4.769 6.355 -6.181 1.00 89.31 96 LEU A N 1
ATOM 739 C CA . LEU A 1 96 ? -4.680 5.061 -5.502 1.00 89.31 96 LEU A CA 1
ATOM 740 C C . LEU A 1 96 ? -4.133 5.200 -4.079 1.00 89.31 96 LEU A C 1
ATOM 742 O O . LEU A 1 96 ? -4.596 4.506 -3.173 1.00 89.31 96 LEU A O 1
ATOM 746 N N . LEU A 1 97 ? -3.140 6.065 -3.869 1.00 88.81 97 LEU A N 1
ATOM 747 C CA . LEU A 1 97 ? -2.577 6.317 -2.546 1.00 88.81 97 LEU A CA 1
ATOM 748 C C . LEU A 1 97 ? -3.572 7.027 -1.628 1.00 88.81 97 LEU A C 1
ATOM 750 O O . LEU A 1 97 ? -3.667 6.625 -0.470 1.00 88.81 97 LEU A O 1
ATOM 754 N N . ASP A 1 98 ? -4.344 7.993 -2.125 1.00 88.44 98 ASP A N 1
ATOM 755 C CA . ASP A 1 98 ? -5.418 8.645 -1.368 1.00 88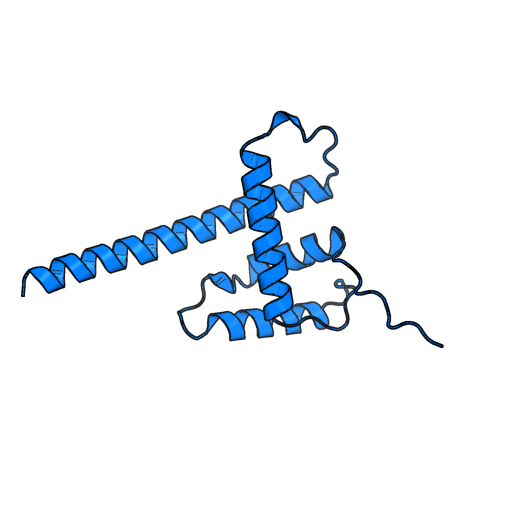.44 98 ASP A CA 1
ATOM 756 C C . ASP A 1 98 ? -6.465 7.628 -0.893 1.00 88.44 98 ASP A C 1
ATOM 758 O O . ASP A 1 98 ? -6.762 7.557 0.305 1.00 88.44 98 ASP A O 1
ATOM 762 N N . ASP A 1 99 ? -6.951 6.763 -1.789 1.00 90.31 99 ASP A N 1
ATOM 763 C CA . ASP A 1 99 ? -7.925 5.717 -1.451 1.00 90.31 99 ASP A CA 1
ATOM 764 C C . ASP A 1 99 ? -7.360 4.709 -0.432 1.00 90.31 99 ASP A C 1
ATOM 766 O O . ASP A 1 99 ? -8.026 4.319 0.536 1.00 90.31 99 ASP A O 1
ATOM 770 N N . LEU A 1 100 ? -6.107 4.282 -0.618 1.00 90.81 100 LEU A N 1
ATOM 771 C CA . LEU A 1 100 ? -5.423 3.353 0.285 1.00 90.81 100 LEU A CA 1
ATOM 772 C C . LEU A 1 100 ? -5.180 3.964 1.669 1.00 90.81 100 LEU A C 1
ATOM 774 O O . LEU A 1 100 ? -5.365 3.278 2.678 1.00 90.81 100 LEU A O 1
ATOM 778 N N . VAL A 1 101 ? -4.800 5.240 1.732 1.00 88.69 101 VAL A N 1
ATOM 779 C CA . VAL A 1 101 ? -4.616 5.982 2.984 1.00 88.69 101 VAL A CA 1
ATOM 780 C C . VAL A 1 101 ? -5.943 6.146 3.716 1.00 88.69 101 VAL A C 1
ATOM 782 O O . VAL A 1 101 ? -6.006 5.834 4.906 1.00 88.69 101 VAL A O 1
ATOM 785 N N . ALA A 1 102 ? -7.015 6.518 3.015 1.00 88.50 102 ALA A N 1
ATOM 786 C CA . ALA A 1 102 ? -8.346 6.620 3.604 1.00 88.50 102 ALA A CA 1
ATOM 787 C C . ALA A 1 102 ? -8.808 5.282 4.210 1.00 88.50 102 ALA A C 1
ATOM 789 O O . ALA A 1 102 ? -9.318 5.244 5.331 1.00 88.50 102 ALA A O 1
ATOM 790 N N . MET A 1 103 ? -8.568 4.161 3.516 1.00 88.56 103 MET A N 1
ATOM 791 C CA . MET A 1 103 ? -8.868 2.823 4.042 1.00 88.56 103 MET A CA 1
ATOM 792 C C . MET A 1 103 ? -8.023 2.452 5.269 1.00 88.56 103 MET A C 1
ATOM 794 O O . MET A 1 103 ? -8.530 1.797 6.184 1.00 88.56 103 MET A O 1
ATOM 798 N N . LEU A 1 104 ? -6.745 2.843 5.304 1.00 85.75 104 LEU A N 1
ATOM 799 C CA . LEU A 1 104 ? -5.873 2.626 6.462 1.00 85.75 104 LEU A CA 1
ATOM 800 C C . LEU A 1 104 ? -6.367 3.398 7.689 1.00 85.75 104 LEU A C 1
ATOM 802 O O . LEU A 1 104 ? -6.451 2.818 8.774 1.00 85.75 104 LEU A O 1
ATOM 806 N N . ASP A 1 105 ? -6.717 4.672 7.518 1.00 85.00 105 ASP A N 1
ATOM 807 C CA . ASP A 1 105 ? -7.171 5.536 8.609 1.00 85.00 105 ASP A CA 1
ATOM 808 C C . ASP A 1 105 ? -8.570 5.129 9.113 1.00 85.00 105 ASP A C 1
ATOM 810 O O . ASP A 1 105 ? -8.801 5.060 10.325 1.00 85.00 105 ASP A O 1
ATOM 814 N N . ASP A 1 106 ? -9.490 4.742 8.224 1.00 85.88 106 ASP A N 1
ATOM 815 C CA . ASP A 1 106 ? -10.792 4.166 8.601 1.00 85.88 106 ASP A CA 1
ATOM 816 C C . ASP A 1 106 ? -10.629 2.842 9.376 1.00 85.88 106 ASP A C 1
ATOM 818 O O . ASP A 1 106 ? -11.261 2.621 10.413 1.00 85.88 106 ASP A O 1
ATOM 822 N N . HIS A 1 107 ? -9.719 1.965 8.945 1.00 80.88 107 HIS A N 1
ATOM 823 C CA . HIS A 1 107 ? -9.444 0.729 9.674 1.00 80.88 107 HIS A CA 1
ATOM 824 C C . HIS A 1 107 ? -8.790 0.992 11.042 1.00 80.88 107 HIS A C 1
ATOM 826 O O . HIS A 1 107 ? -9.127 0.331 12.033 1.00 80.88 107 HIS A O 1
ATOM 832 N N . ALA A 1 108 ? -7.879 1.965 11.125 1.00 76.44 108 ALA A N 1
ATOM 833 C CA . ALA A 1 108 ? -7.246 2.379 12.373 1.00 76.44 108 ALA A CA 1
ATOM 834 C C . ALA A 1 108 ? -8.274 2.945 13.362 1.00 76.44 108 ALA A C 1
ATOM 836 O O . ALA A 1 108 ? -8.318 2.499 14.506 1.00 76.44 108 ALA A O 1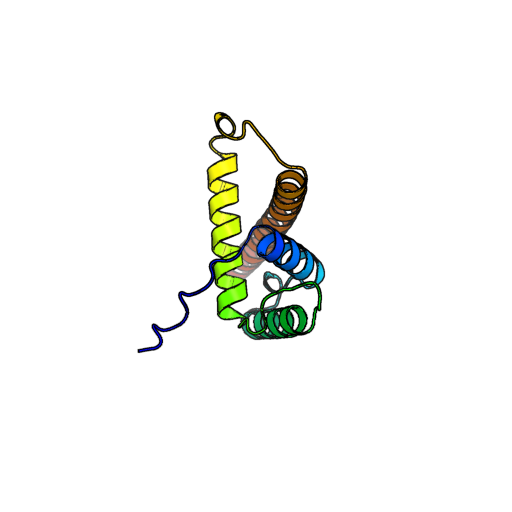
ATOM 837 N N . THR A 1 109 ? -9.150 3.851 12.917 1.00 71.69 109 THR A N 1
ATOM 838 C CA . THR A 1 109 ? -10.214 4.440 13.750 1.00 71.69 109 THR A CA 1
ATOM 839 C C . THR A 1 109 ? -11.230 3.400 14.222 1.00 71.69 109 THR A C 1
ATOM 841 O O . THR A 1 109 ? -11.609 3.397 15.392 1.00 71.69 109 THR A O 1
ATOM 844 N N . LYS A 1 110 ? -11.620 2.444 13.369 1.00 66.56 110 LYS A N 1
ATOM 845 C CA . LYS A 1 110 ? -12.496 1.327 13.768 1.00 66.56 110 LYS A CA 1
ATOM 846 C C . LYS A 1 110 ? -11.844 0.411 14.800 1.00 66.56 110 LYS A C 1
ATOM 848 O O . LYS A 1 110 ? -12.499 -0.012 15.753 1.00 66.56 110 LYS A O 1
ATOM 853 N N . THR A 1 111 ? -10.554 0.109 14.647 1.00 61.31 111 THR A N 1
ATOM 854 C CA . THR A 1 111 ? -9.837 -0.743 15.608 1.00 61.31 111 THR A CA 1
ATOM 855 C C . THR A 1 111 ? -9.519 -0.036 16.924 1.00 61.31 111 THR A C 1
ATOM 857 O O . THR A 1 111 ? -9.497 -0.703 17.959 1.00 61.31 111 THR A O 1
ATOM 860 N N . THR A 1 112 ? -9.293 1.279 16.937 1.00 60.06 112 THR A N 1
ATOM 861 C CA . THR A 1 112 ? -9.117 2.046 18.182 1.00 60.06 112 THR A CA 1
ATOM 862 C C . THR A 1 112 ? -10.442 2.265 18.901 1.00 60.06 112 THR 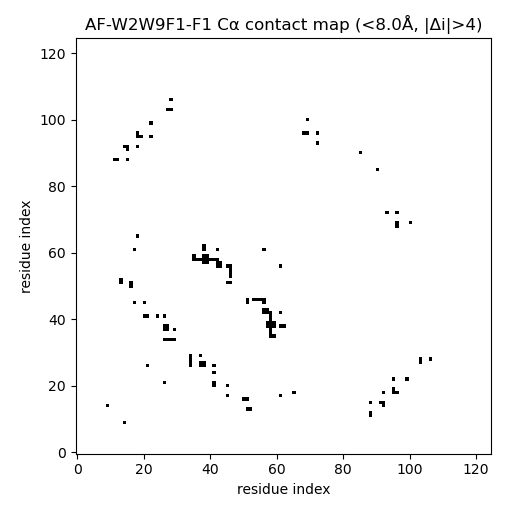A C 1
ATOM 864 O O . THR A 1 112 ? -10.508 1.987 20.096 1.00 60.06 112 THR A O 1
ATOM 867 N N . ALA A 1 113 ? -11.513 2.629 18.189 1.00 60.00 113 ALA A N 1
ATOM 868 C CA . ALA A 1 113 ? -12.844 2.791 18.773 1.00 60.00 113 ALA A CA 1
ATOM 869 C C . ALA A 1 113 ? -13.346 1.493 19.426 1.00 60.00 113 ALA A C 1
ATOM 871 O O . ALA A 1 113 ? -13.832 1.520 20.556 1.00 60.00 113 ALA A O 1
ATOM 872 N N . ALA A 1 114 ? -13.147 0.343 18.768 1.00 57.38 114 ALA A N 1
ATOM 873 C CA . ALA A 1 114 ? -13.496 -0.962 19.331 1.00 57.38 114 ALA A CA 1
ATOM 874 C C . ALA A 1 114 ? -12.723 -1.267 20.629 1.00 57.38 114 ALA A C 1
ATOM 876 O O . ALA A 1 114 ? -13.303 -1.743 21.608 1.00 57.38 114 ALA A O 1
ATOM 877 N N . LYS A 1 115 ? -11.424 -0.942 20.673 1.00 55.38 115 LYS A N 1
ATOM 878 C CA . LYS A 1 115 ? -10.597 -1.117 21.878 1.00 55.38 115 LYS A CA 1
ATOM 879 C C . LYS A 1 115 ? -11.026 -0.193 23.015 1.00 55.38 115 LYS A C 1
ATOM 881 O O . LYS A 1 115 ? -11.041 -0.629 24.161 1.00 55.38 115 LYS A O 1
ATOM 886 N N . GLU A 1 116 ? -11.396 1.048 22.714 1.00 54.62 116 GLU A N 1
ATOM 887 C CA . GLU A 1 116 ? -11.835 2.022 23.719 1.00 54.62 116 GLU A CA 1
ATOM 888 C C . GLU A 1 116 ? -13.190 1.637 24.335 1.00 54.62 116 GLU A C 1
ATOM 890 O O . GLU A 1 116 ? -13.392 1.756 25.547 1.00 54.62 116 GLU A O 1
ATOM 895 N N . THR A 1 117 ? -14.102 1.090 23.525 1.00 56.53 117 THR A N 1
ATOM 896 C CA . THR A 1 117 ? -15.377 0.554 24.020 1.00 56.53 117 THR A CA 1
ATOM 897 C C . THR A 1 117 ? -15.209 -0.695 24.884 1.00 56.53 117 THR A C 1
ATOM 899 O O . THR A 1 117 ? -15.937 -0.853 25.864 1.00 56.53 117 THR A O 1
ATOM 902 N N . GLU A 1 118 ? -14.240 -1.559 24.566 1.00 56.81 118 GLU A N 1
ATOM 903 C CA . GLU A 1 118 ? -13.940 -2.761 25.353 1.00 56.81 118 GLU A CA 1
ATOM 904 C C . GLU A 1 118 ? -13.298 -2.399 26.704 1.00 56.81 118 GLU A C 1
ATOM 906 O O . GLU A 1 118 ? -13.696 -2.919 27.745 1.00 56.81 118 GLU A O 1
ATOM 911 N N . LEU A 1 119 ? -12.356 -1.446 26.713 1.00 56.16 119 LEU A N 1
ATOM 912 C CA . LEU A 1 119 ? -11.726 -0.943 27.940 1.00 56.16 119 LEU A CA 1
ATOM 913 C C . LEU A 1 119 ? -12.753 -0.321 28.894 1.00 56.16 119 LEU A C 1
ATOM 915 O O . LEU A 1 119 ? -12.772 -0.663 30.073 1.00 56.16 119 LEU A O 1
ATOM 919 N N . ARG A 1 120 ? -13.679 0.503 28.387 1.00 57.12 120 ARG A N 1
ATOM 920 C CA . ARG A 1 120 ? -14.744 1.098 29.217 1.00 57.12 120 ARG A CA 1
ATOM 921 C C . ARG A 1 120 ? -15.757 0.093 29.763 1.00 57.12 120 ARG A C 1
ATOM 923 O O . ARG A 1 120 ? -16.420 0.411 30.750 1.00 57.12 120 ARG A O 1
ATOM 930 N N . LYS A 1 121 ? -15.929 -1.070 29.126 1.00 57.12 121 LYS A N 1
ATOM 931 C CA . LYS A 1 121 ? -16.750 -2.162 29.674 1.00 57.12 121 LYS A CA 1
ATOM 932 C C . LYS A 1 121 ? -16.001 -2.924 30.760 1.00 57.12 121 LYS A C 1
ATOM 934 O O . LYS A 1 121 ? -16.585 -3.180 31.804 1.00 57.12 121 LYS A O 1
ATOM 939 N N . ARG A 1 122 ? -14.710 -3.192 30.553 1.00 56.03 122 ARG A N 1
ATOM 940 C CA . ARG A 1 122 ? -13.854 -3.869 31.537 1.00 56.03 122 ARG A CA 1
ATOM 941 C C . ARG A 1 122 ? -13.611 -3.069 32.814 1.00 56.03 122 ARG A C 1
ATOM 943 O O . ARG A 1 122 ? -13.393 -3.675 33.847 1.00 56.03 122 ARG A O 1
ATOM 950 N N . GLU A 1 123 ? -13.651 -1.739 32.758 1.00 55.09 123 GLU A N 1
ATOM 951 C CA . GLU A 1 123 ? -13.546 -0.891 33.959 1.00 55.09 123 GLU A CA 1
ATOM 952 C C . GLU A 1 123 ? -14.867 -0.747 34.740 1.00 55.09 123 GLU A C 1
ATOM 954 O O . GLU A 1 123 ? -14.906 -0.055 35.756 1.00 55.09 123 GLU A O 1
ATOM 959 N N . ARG A 1 124 ? -15.964 -1.359 34.271 1.00 54.56 124 ARG A N 1
ATOM 960 C CA . ARG A 1 124 ? -17.279 -1.328 34.939 1.00 54.56 124 ARG A CA 1
ATOM 961 C C . ARG A 1 124 ? -17.722 -2.681 35.510 1.00 54.56 124 ARG A C 1
ATOM 963 O O . ARG A 1 124 ? -18.825 -2.740 36.051 1.00 54.56 124 ARG A O 1
ATOM 970 N N . GLU A 1 125 ? -16.903 -3.723 35.382 1.00 48.19 125 GLU A N 1
ATOM 971 C CA . GLU A 1 125 ? -17.074 -5.036 36.033 1.00 48.19 125 GLU A CA 1
ATOM 972 C C . GLU A 1 125 ? -16.112 -5.173 37.217 1.00 48.19 125 GLU A C 1
ATOM 974 O O . GLU A 1 125 ? -16.545 -5.729 38.251 1.00 48.19 125 GLU A O 1
#

Foldseek 3Di:
DPDDPDPDDQDLQLLLLLLVLCLVQVLVLDDDPCSQVSLQVSQVVLCVDPSRPDVGDHSVRSVVVLVVLLVVLVVCVVPVPPPPDQDPSNVSSNVSSVVSVVVNVVSVVVVVVVVVVVVVVVVVD

Solvent-accessible surface area (backbone atoms only — not comparable to full-atom values): 7365 Å² total; per-residue (Å²): 133,86,73,75,80,73,82,77,73,84,48,71,68,53,49,41,55,48,49,54,52,42,68,73,68,42,31,85,76,45,59,95,92,43,31,65,61,36,27,37,51,49,21,50,51,44,40,69,34,85,89,38,93,48,83,76,57,45,17,70,56,52,50,57,50,49,52,52,51,53,51,52,48,56,56,44,69,76,49,71,88,71,78,84,79,76,51,73,69,55,52,52,44,50,54,54,48,53,55,51,49,52,53,50,52,53,52,49,52,53,56,50,52,52,49,53,56,49,52,62,52,64,76,72,113

Radius of gyration: 17.94 Å; Cα contacts (8 Å, |Δi|>4): 72; chains: 1; bounding box: 52×38×53 Å

Secondary structure (DSSP, 8-state):
-------PPPPHHHHHHHHHHHHHH-GGGSPTTTHHHHHHHHHHHHHH-TT---S---HHHHHHHHHHHHHHHHHHHH-GGG-----HHHHHHHHHHHHHHHHHHHHHHHHHHHHHHHHHHHTT-

Sequence (125 aa):
MAGAPRRKNFTDDEDLAQLRQIHADRPFLRQRGGIMAAWDALATKLVVDENFPRNKVSGKTASGRFDKLVEAHRAAAEEPAKASGVDEDESEKVILLDDLVAMLDDHATKTTAAKETELRKRERE